Protein AF-A0A4Z1QWD9-F1 (afdb_monomer)

Structure (mmCIF, N/CA/C/O backbone):
data_AF-A0A4Z1QWD9-F1
#
_entry.id   AF-A0A4Z1QWD9-F1
#
loop_
_atom_site.group_PDB
_atom_site.id
_atom_site.type_symbol
_atom_site.label_atom_id
_atom_site.label_alt_id
_atom_site.label_comp_id
_atom_site.label_asym_id
_atom_site.label_entity_id
_atom_site.label_seq_id
_atom_site.pdbx_PDB_ins_code
_atom_site.Cartn_x
_atom_site.Cartn_y
_atom_site.Cartn_z
_atom_site.occupancy
_atom_site.B_iso_or_equiv
_atom_site.auth_seq_id
_atom_site.auth_comp_id
_atom_site.auth_asym_id
_atom_sit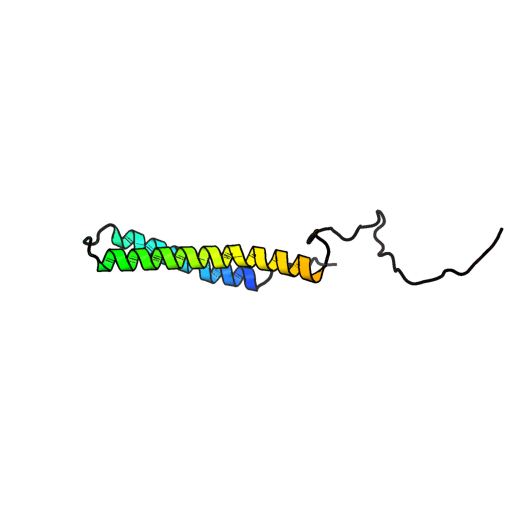e.auth_atom_id
_atom_site.pdbx_PDB_model_num
ATOM 1 N N . MET A 1 1 ? 14.649 -19.123 -33.078 1.00 36.03 1 MET A N 1
ATOM 2 C CA . MET A 1 1 ? 15.151 -18.594 -31.790 1.00 36.03 1 MET A CA 1
ATOM 3 C C . MET A 1 1 ? 14.000 -18.555 -30.800 1.00 36.03 1 MET A C 1
ATOM 5 O O . MET A 1 1 ? 12.972 -17.977 -31.114 1.00 36.03 1 MET A O 1
ATOM 9 N N . SER A 1 2 ? 14.147 -19.229 -29.658 1.00 38.94 2 SER A N 1
ATOM 10 C CA . SER A 1 2 ? 13.161 -19.240 -28.571 1.00 38.94 2 SER A CA 1
ATOM 11 C C . SER A 1 2 ? 12.953 -17.816 -28.049 1.00 38.94 2 SER A C 1
ATOM 13 O O . SER A 1 2 ? 13.919 -17.176 -27.626 1.00 38.94 2 SER A O 1
ATOM 15 N N . ALA A 1 3 ? 11.722 -17.306 -28.117 1.00 48.44 3 ALA A N 1
ATOM 16 C CA . ALA A 1 3 ? 11.357 -16.052 -27.476 1.00 48.44 3 ALA A CA 1
ATOM 17 C C . ALA A 1 3 ? 11.619 -16.206 -25.973 1.00 48.44 3 ALA A C 1
ATOM 19 O O . ALA A 1 3 ? 10.935 -16.972 -25.293 1.00 48.44 3 ALA A O 1
ATOM 20 N N . LYS A 1 4 ? 12.649 -15.525 -25.452 1.00 50.47 4 LYS A N 1
ATOM 21 C CA . LYS A 1 4 ? 12.849 -15.444 -24.004 1.00 50.47 4 LYS A CA 1
ATOM 22 C C . LYS A 1 4 ? 11.549 -14.883 -23.414 1.00 50.47 4 LYS A C 1
ATOM 24 O O . LYS A 1 4 ? 11.076 -13.866 -23.920 1.00 50.47 4 LYS A O 1
ATOM 29 N N . PRO A 1 5 ? 10.949 -15.514 -22.392 1.00 52.31 5 PRO A N 1
ATOM 30 C CA . PRO A 1 5 ? 9.796 -14.946 -21.718 1.00 52.31 5 PRO A CA 1
ATOM 31 C C . PRO A 1 5 ? 10.249 -13.676 -20.990 1.00 52.31 5 PRO A C 1
ATOM 33 O O . PRO A 1 5 ? 10.676 -13.715 -19.838 1.00 52.31 5 PRO A O 1
ATOM 36 N N . THR A 1 6 ? 10.189 -12.543 -21.686 1.00 58.47 6 THR A N 1
ATOM 37 C CA . THR A 1 6 ? 10.449 -11.195 -21.172 1.00 58.47 6 THR A CA 1
ATOM 38 C C . THR A 1 6 ? 9.248 -10.751 -20.334 1.00 58.47 6 THR A C 1
ATOM 40 O O . THR A 1 6 ? 8.502 -9.846 -20.683 1.00 58.47 6 THR A O 1
ATOM 43 N N . GLY A 1 7 ? 9.011 -11.480 -19.245 1.00 55.28 7 GLY A N 1
ATOM 44 C CA . GLY A 1 7 ? 7.990 -11.219 -18.236 1.00 55.28 7 GLY A CA 1
ATOM 45 C C . GLY A 1 7 ? 8.652 -11.314 -16.870 1.00 55.28 7 GLY A C 1
ATOM 46 O O . GLY A 1 7 ? 8.609 -12.354 -16.212 1.00 55.28 7 GLY A O 1
ATOM 47 N N . GLU A 1 8 ? 9.349 -10.239 -16.531 1.00 56.16 8 GLU A N 1
ATOM 48 C CA . GLU A 1 8 ? 10.394 -10.110 -15.520 1.00 56.16 8 GLU A CA 1
ATOM 49 C C . GLU A 1 8 ? 10.038 -10.735 -14.153 1.00 56.16 8 GLU A C 1
ATOM 51 O O . GLU A 1 8 ? 8.964 -10.460 -13.603 1.00 56.16 8 GLU A O 1
ATOM 56 N N . PRO A 1 9 ? 10.947 -11.525 -13.540 1.00 61.94 9 PRO A N 1
ATOM 57 C CA . PRO A 1 9 ? 10.742 -12.144 -12.227 1.00 61.94 9 PRO A CA 1
ATOM 58 C C . PRO A 1 9 ? 10.249 -11.158 -11.161 1.00 61.94 9 PRO A C 1
ATOM 60 O O . PRO A 1 9 ? 9.391 -11.501 -10.347 1.00 61.94 9 PRO A O 1
ATOM 63 N N . GLY A 1 10 ? 10.736 -9.912 -11.201 1.00 65.12 10 GLY A N 1
ATOM 64 C CA . GLY A 1 10 ? 10.369 -8.862 -10.252 1.00 65.12 10 GLY A CA 1
ATOM 65 C C . GLY A 1 10 ? 8.873 -8.539 -10.234 1.00 65.12 10 GLY A C 1
ATOM 66 O O . GLY A 1 10 ? 8.316 -8.287 -9.167 1.00 65.12 10 GLY A O 1
ATOM 67 N N . TRP A 1 11 ? 8.186 -8.612 -11.375 1.00 72.62 11 TRP A N 1
ATOM 68 C CA . TRP A 1 11 ? 6.758 -8.303 -11.445 1.00 72.62 11 TRP A CA 1
ATOM 69 C C . TRP A 1 11 ? 5.891 -9.398 -10.818 1.00 72.62 11 TRP A C 1
ATOM 71 O O . TRP A 1 11 ? 4.923 -9.108 -10.111 1.00 72.62 11 TRP A O 1
ATOM 81 N N . LYS A 1 12 ? 6.279 -10.667 -11.002 1.00 81.00 12 LYS A N 1
ATOM 82 C CA . LYS A 1 12 ? 5.623 -11.806 -10.341 1.00 81.00 12 LYS A CA 1
ATOM 83 C C . LYS A 1 12 ? 5.780 -11.729 -8.823 1.00 81.00 12 LYS A C 1
ATOM 85 O O . LYS A 1 12 ? 4.792 -11.892 -8.114 1.00 81.00 12 LYS A O 1
ATOM 90 N N . TRP A 1 13 ? 6.977 -11.404 -8.333 1.00 78.62 13 TRP A N 1
ATOM 91 C CA . TRP A 1 13 ? 7.232 -11.246 -6.896 1.00 78.62 13 TRP A CA 1
ATOM 92 C C . TRP A 1 13 ? 6.463 -10.077 -6.277 1.00 78.62 13 TRP A C 1
ATOM 94 O O . TRP A 1 13 ? 5.906 -10.219 -5.192 1.00 78.62 13 TRP A O 1
ATOM 104 N N . ARG A 1 14 ? 6.349 -8.944 -6.980 1.00 81.12 14 ARG A N 1
ATOM 105 C CA . ARG A 1 14 ? 5.531 -7.806 -6.526 1.00 81.12 14 ARG A CA 1
ATOM 106 C C . ARG A 1 14 ? 4.067 -8.187 -6.375 1.00 81.12 14 ARG A C 1
ATOM 108 O O . ARG A 1 14 ? 3.483 -7.932 -5.331 1.00 81.12 14 ARG A O 1
ATOM 115 N N . ARG A 1 15 ? 3.490 -8.847 -7.382 1.00 84.44 15 ARG A N 1
ATOM 116 C CA . ARG A 1 15 ? 2.110 -9.352 -7.318 1.00 84.44 15 ARG A CA 1
ATOM 117 C C . ARG A 1 15 ? 1.928 -10.343 -6.170 1.00 84.44 15 ARG A C 1
ATOM 119 O O . ARG A 1 15 ? 0.939 -10.252 -5.450 1.00 84.44 15 ARG A O 1
ATOM 126 N N . LEU A 1 16 ? 2.899 -11.237 -5.976 1.00 88.12 16 LEU A N 1
ATOM 127 C CA . LEU A 1 16 ? 2.881 -12.224 -4.899 1.00 88.12 16 LEU A CA 1
ATOM 128 C C . LEU A 1 16 ? 2.929 -11.586 -3.504 1.00 88.12 16 LEU A C 1
ATOM 130 O O . LEU A 1 16 ? 2.364 -12.151 -2.582 1.00 88.12 16 LEU A O 1
ATOM 134 N N . MET A 1 17 ? 3.556 -10.421 -3.336 1.00 86.88 17 MET A N 1
ATOM 135 C CA . MET A 1 17 ? 3.581 -9.713 -2.048 1.00 86.88 17 MET A CA 1
ATOM 136 C C . MET A 1 17 ? 2.364 -8.794 -1.864 1.00 86.88 17 MET A C 1
ATOM 138 O O . MET A 1 17 ? 1.767 -8.756 -0.791 1.00 86.88 17 MET A O 1
ATOM 142 N N . ILE A 1 18 ? 1.973 -8.064 -2.911 1.00 88.69 18 ILE A N 1
ATOM 143 C CA . ILE A 1 18 ? 0.943 -7.020 -2.839 1.00 88.69 18 ILE A CA 1
ATOM 144 C C . ILE A 1 18 ? -0.458 -7.625 -2.716 1.00 88.69 18 ILE A C 1
ATOM 146 O O . ILE A 1 18 ? -1.225 -7.197 -1.857 1.00 88.69 18 ILE A O 1
ATOM 150 N N . PHE A 1 19 ? -0.806 -8.630 -3.527 1.00 90.06 19 PHE A N 1
ATOM 151 C CA . PHE A 1 19 ? -2.172 -9.166 -3.521 1.00 90.06 19 PHE A CA 1
ATOM 152 C C . PHE A 1 19 ? -2.554 -9.864 -2.20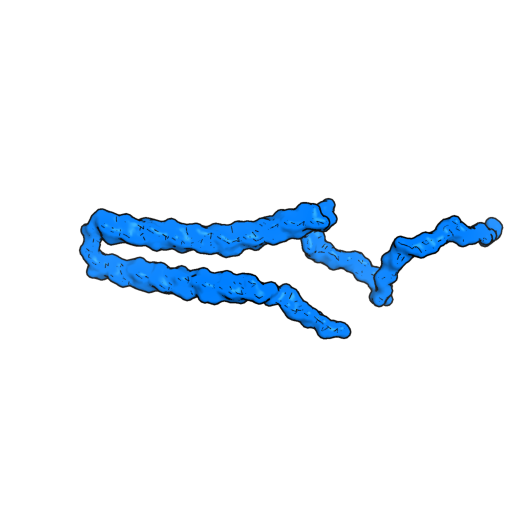9 1.00 90.06 19 PHE A C 1
ATOM 154 O O . PHE A 1 19 ? -3.638 -9.568 -1.705 1.00 90.06 19 PHE A O 1
ATOM 161 N N . PRO A 1 20 ? -1.709 -10.719 -1.598 1.00 93.62 20 PRO A N 1
ATOM 162 C CA . PRO A 1 20 ? -2.027 -11.295 -0.294 1.00 93.62 20 PRO A CA 1
ATOM 163 C C . PRO A 1 20 ? -2.131 -10.242 0.807 1.00 93.62 20 PRO A C 1
ATOM 165 O O . PRO A 1 20 ? -3.008 -10.345 1.659 1.00 93.62 20 PRO A O 1
ATOM 168 N N . LEU A 1 21 ? -1.286 -9.206 0.774 1.00 92.44 21 LEU A N 1
ATOM 169 C CA . LEU A 1 21 ? -1.338 -8.127 1.757 1.00 92.44 21 LEU A CA 1
ATOM 170 C C . LEU A 1 21 ? -2.625 -7.299 1.632 1.00 92.44 21 LEU A C 1
ATOM 172 O O . LEU A 1 21 ? -3.246 -6.989 2.646 1.00 92.44 21 LEU A O 1
ATOM 176 N N . ILE A 1 22 ? -3.068 -6.999 0.407 1.00 92.38 22 ILE A N 1
ATOM 177 C CA . ILE A 1 22 ? -4.364 -6.347 0.161 1.00 92.38 22 ILE A CA 1
ATOM 178 C C . ILE A 1 22 ? -5.514 -7.249 0.622 1.00 92.38 22 ILE A C 1
ATOM 180 O O . ILE A 1 22 ? -6.413 -6.779 1.311 1.00 92.38 22 ILE A O 1
ATOM 184 N N . ALA A 1 23 ? -5.481 -8.545 0.298 1.00 94.00 23 ALA A N 1
ATOM 185 C CA . ALA A 1 23 ? -6.508 -9.488 0.738 1.00 94.00 23 ALA A CA 1
ATOM 186 C C . ALA A 1 23 ? -6.594 -9.560 2.273 1.00 9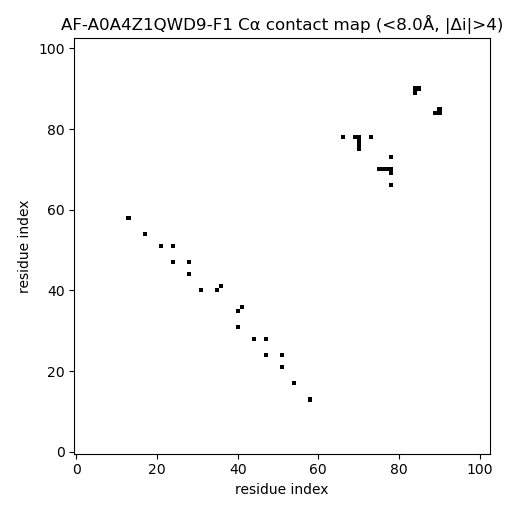4.00 23 ALA A C 1
ATOM 188 O O . ALA A 1 23 ? -7.689 -9.537 2.833 1.00 94.00 23 ALA A O 1
ATOM 189 N N . PHE A 1 24 ? -5.447 -9.574 2.957 1.00 93.75 24 PHE A N 1
ATOM 190 C CA . PHE A 1 24 ? -5.376 -9.530 4.415 1.00 93.75 24 PHE A CA 1
ATOM 191 C C . PHE A 1 24 ? -5.924 -8.218 4.991 1.00 93.75 24 PHE A C 1
ATOM 193 O O . PHE A 1 24 ? -6.668 -8.245 5.971 1.00 93.75 24 PHE A O 1
ATOM 200 N N . ALA A 1 25 ? -5.608 -7.080 4.368 1.00 92.44 25 ALA A N 1
ATOM 201 C CA . ALA A 1 25 ? -6.138 -5.776 4.760 1.00 92.44 25 ALA A CA 1
ATOM 202 C C . ALA A 1 25 ? -7.670 -5.728 4.645 1.00 92.44 25 ALA A C 1
ATOM 204 O O . ALA A 1 25 ? -8.348 -5.339 5.595 1.00 92.44 25 ALA A O 1
ATOM 205 N N . CYS A 1 26 ? -8.223 -6.197 3.523 1.00 93.38 26 CYS A N 1
ATOM 206 C CA . CYS A 1 26 ? -9.669 -6.290 3.321 1.00 93.38 26 CYS A CA 1
ATOM 207 C C . CYS A 1 26 ? -10.326 -7.226 4.341 1.00 93.38 26 CYS A C 1
ATOM 209 O O . CYS A 1 26 ? -11.366 -6.887 4.896 1.00 93.38 26 CYS A O 1
ATOM 211 N N . TRP A 1 27 ? -9.706 -8.373 4.638 1.00 94.12 27 TRP A N 1
ATOM 212 C CA . TRP A 1 27 ? -10.201 -9.286 5.669 1.00 94.12 27 TRP A CA 1
ATOM 213 C C . TRP A 1 27 ? -10.207 -8.640 7.062 1.00 94.12 27 TRP A C 1
ATOM 215 O O . TRP A 1 27 ? -11.173 -8.799 7.809 1.00 94.12 27 TRP A O 1
ATOM 225 N N . ARG A 1 28 ? -9.172 -7.861 7.413 1.00 92.19 28 ARG A N 1
ATOM 226 C CA . ARG A 1 28 ? -9.141 -7.119 8.682 1.00 92.19 28 ARG A CA 1
ATOM 227 C C . ARG A 1 28 ? -10.223 -6.053 8.756 1.00 92.19 28 ARG A C 1
ATOM 229 O O . ARG A 1 28 ? -10.857 -5.966 9.801 1.00 92.19 28 ARG A O 1
ATOM 236 N N . LEU A 1 29 ? -10.439 -5.296 7.682 1.00 91.00 29 LEU A N 1
ATOM 237 C CA . LEU A 1 29 ? -11.500 -4.288 7.603 1.00 91.00 29 LEU A CA 1
ATOM 238 C C . LEU A 1 29 ? -12.890 -4.922 7.716 1.00 91.00 29 LEU A C 1
ATOM 240 O O . LEU A 1 29 ? -13.714 -4.432 8.478 1.00 91.00 29 LEU A O 1
ATOM 244 N N . TRP A 1 30 ? -13.119 -6.053 7.047 1.00 92.06 30 TRP A N 1
ATOM 245 C CA . TRP A 1 30 ? -14.379 -6.7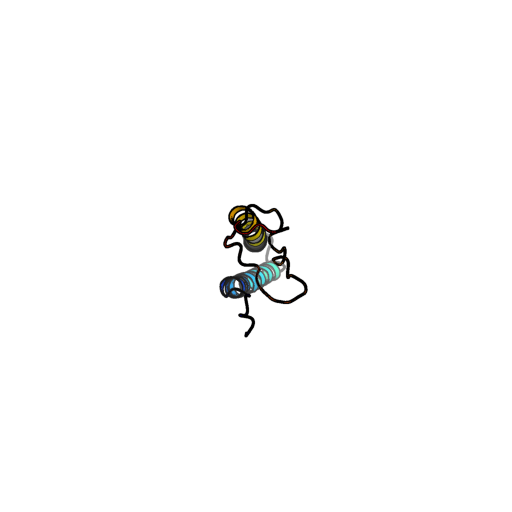90 7.156 1.00 92.06 30 TRP A CA 1
ATOM 246 C C . TRP A 1 30 ? -14.658 -7.243 8.596 1.00 92.06 30 TRP A C 1
ATOM 248 O O . TRP A 1 30 ? -15.761 -7.079 9.108 1.00 92.06 30 TRP A O 1
ATOM 258 N N . GLY A 1 31 ? -13.633 -7.721 9.309 1.00 88.69 31 GLY A N 1
ATOM 259 C CA . GLY A 1 31 ? -13.753 -8.079 10.725 1.00 88.69 31 GLY A CA 1
ATOM 260 C C . GLY A 1 31 ? -14.073 -6.905 11.663 1.00 88.69 31 GLY A C 1
ATOM 261 O O . GLY A 1 31 ? -14.425 -7.141 12.818 1.00 88.69 31 GLY A O 1
ATOM 262 N N . MET A 1 32 ? -13.954 -5.656 11.202 1.00 87.31 32 MET A N 1
ATOM 263 C CA . MET A 1 32 ? -14.283 -4.462 11.989 1.00 87.31 32 MET A CA 1
ATOM 264 C C . MET A 1 32 ? -15.758 -4.062 11.875 1.00 87.31 32 MET A C 1
ATOM 266 O O . MET A 1 32 ? -16.215 -3.307 12.724 1.00 87.31 32 MET A O 1
ATOM 270 N N . GLU A 1 33 ? -16.524 -4.614 10.925 1.00 83.75 33 GLU A N 1
ATOM 271 C CA . GLU A 1 33 ? -17.965 -4.328 10.775 1.00 83.75 33 GLU A CA 1
ATOM 272 C C . GLU A 1 33 ? -18.794 -4.731 12.005 1.00 83.75 33 GLU A C 1
ATOM 274 O O . GLU A 1 33 ? -19.823 -4.127 12.286 1.00 83.75 33 GLU A O 1
ATOM 279 N N . GLY A 1 34 ? -18.350 -5.749 12.749 1.00 83.44 34 GLY A N 1
ATOM 280 C CA . GLY A 1 34 ? -19.007 -6.208 13.979 1.00 83.44 34 GLY A CA 1
ATOM 281 C C . GLY A 1 34 ? -18.383 -5.677 15.273 1.00 83.44 34 GLY A C 1
ATOM 282 O O . GLY A 1 34 ? -18.778 -6.109 16.355 1.00 83.44 34 GLY A O 1
ATOM 283 N N . ALA A 1 35 ? -17.367 -4.814 15.188 1.00 83.44 35 ALA A N 1
ATOM 284 C CA . ALA A 1 35 ? -16.662 -4.288 16.352 1.00 83.44 35 ALA A CA 1
ATOM 285 C C . ALA A 1 35 ? -17.309 -2.987 16.855 1.00 83.44 35 ALA A C 1
ATOM 287 O O . ALA A 1 35 ? -17.961 -2.275 16.101 1.00 83.44 35 ALA A O 1
ATOM 288 N N . ASN A 1 36 ? -17.101 -2.646 18.132 1.00 85.75 36 ASN A N 1
ATOM 289 C CA . ASN A 1 36 ? -17.558 -1.357 18.659 1.00 85.75 36 ASN A CA 1
ATOM 290 C C . ASN A 1 36 ? -16.886 -0.193 17.918 1.00 85.75 36 ASN A C 1
ATOM 292 O O . ASN A 1 36 ? -15.656 -0.168 17.781 1.00 85.75 36 ASN A O 1
ATOM 296 N N . ASP A 1 37 ? -17.683 0.801 17.530 1.00 83.94 37 ASP A N 1
ATOM 297 C CA . ASP A 1 37 ? -17.185 2.057 16.979 1.00 83.94 37 ASP A CA 1
ATOM 298 C C . ASP A 1 37 ? -16.427 2.828 18.060 1.00 83.94 37 ASP A C 1
ATOM 300 O O . ASP A 1 37 ? -16.990 3.387 19.001 1.00 83.94 37 ASP A O 1
ATOM 304 N N . THR A 1 38 ? -15.104 2.804 17.943 1.00 92.81 38 THR A N 1
ATOM 305 C CA . THR A 1 38 ? -14.177 3.515 18.821 1.00 92.81 38 THR A CA 1
ATOM 306 C C . THR A 1 38 ? -13.189 4.291 17.964 1.00 92.81 38 THR A C 1
ATOM 308 O O . THR A 1 38 ? -12.819 3.841 16.880 1.00 92.81 38 THR A O 1
ATOM 311 N N . GLU A 1 39 ? -12.693 5.416 18.479 1.00 87.81 39 GLU A N 1
ATOM 312 C CA . GLU A 1 39 ? -11.636 6.222 17.841 1.00 87.81 39 GLU A CA 1
ATOM 313 C C . GLU A 1 39 ? -10.402 5.376 17.467 1.00 87.81 39 GLU A C 1
ATOM 315 O O . GLU A 1 39 ? -9.765 5.575 16.430 1.00 87.81 39 GLU A O 1
ATOM 320 N N . VAL A 1 40 ? -10.087 4.361 18.283 1.00 90.12 40 VAL A N 1
ATOM 321 C CA . VAL A 1 40 ? -8.999 3.410 18.016 1.00 90.12 40 VAL A CA 1
ATOM 322 C C . VAL A 1 40 ? -9.305 2.557 16.784 1.00 90.12 40 VAL A C 1
ATOM 324 O O . VAL A 1 40 ? -8.451 2.427 15.907 1.00 90.12 40 VAL A O 1
ATOM 327 N N . ASN A 1 41 ? -10.518 2.009 16.674 1.00 89.81 41 ASN A N 1
ATOM 328 C CA . ASN A 1 41 ? -10.926 1.250 15.492 1.00 89.81 41 ASN A CA 1
ATOM 329 C C . ASN A 1 41 ? -10.963 2.134 14.242 1.00 89.81 41 ASN A C 1
ATOM 331 O O . ASN A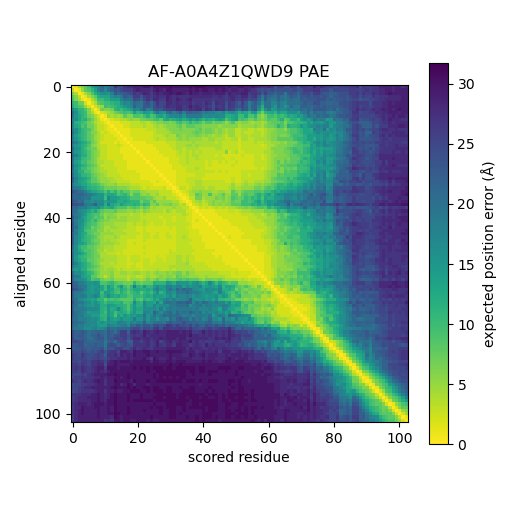 1 41 ? -10.456 1.726 13.200 1.00 89.81 41 ASN A O 1
ATOM 335 N N . GLN A 1 42 ? -11.458 3.366 14.340 1.00 90.06 42 GLN A N 1
ATOM 336 C CA . GLN A 1 42 ? -11.427 4.305 13.220 1.00 90.06 42 GLN A CA 1
ATOM 337 C C . GLN A 1 42 ? -9.992 4.590 12.754 1.00 90.06 42 GLN A C 1
ATOM 339 O O . GLN A 1 42 ? -9.704 4.546 11.557 1.00 90.06 42 GLN A O 1
ATOM 344 N N . THR A 1 43 ? -9.068 4.806 13.693 1.00 94.31 43 THR A N 1
ATOM 345 C CA . THR A 1 43 ? -7.646 5.036 13.394 1.00 94.31 43 THR A CA 1
ATOM 346 C C . THR A 1 43 ? -7.002 3.817 12.728 1.00 94.31 43 THR A C 1
ATOM 348 O O . THR A 1 43 ? -6.265 3.956 11.751 1.00 94.31 43 THR A O 1
ATOM 351 N N . ILE A 1 44 ? -7.303 2.607 13.209 1.00 91.88 44 ILE A N 1
ATOM 352 C CA . ILE A 1 44 ? -6.811 1.356 12.612 1.00 91.88 44 ILE A CA 1
ATOM 353 C C . ILE A 1 44 ? -7.360 1.185 11.191 1.00 91.88 44 ILE A C 1
ATOM 355 O O . ILE A 1 44 ? -6.598 0.848 10.283 1.00 91.88 44 ILE A O 1
ATOM 359 N N . ALA A 1 45 ? -8.653 1.440 10.977 1.00 92.94 45 ALA A N 1
ATOM 360 C CA . ALA A 1 45 ? -9.272 1.365 9.658 1.00 92.94 45 ALA A CA 1
ATOM 361 C C . ALA A 1 45 ? -8.633 2.367 8.686 1.00 92.94 45 ALA A C 1
ATOM 363 O O . ALA A 1 45 ? -8.272 2.000 7.567 1.00 92.94 45 ALA A O 1
ATOM 364 N N . TRP A 1 46 ? -8.403 3.607 9.131 1.00 93.88 46 TRP A N 1
ATOM 365 C CA . TRP A 1 46 ? -7.688 4.614 8.348 1.00 93.88 46 TRP A CA 1
ATOM 366 C C . TRP A 1 46 ? -6.274 4.153 7.975 1.00 93.88 46 TRP A C 1
ATOM 368 O O . TRP A 1 46 ? -5.879 4.260 6.814 1.00 93.88 46 TRP A O 1
ATOM 378 N N . GLY A 1 47 ? -5.539 3.556 8.919 1.00 93.38 47 GLY A N 1
ATOM 379 C CA . GLY A 1 47 ? -4.216 2.983 8.663 1.00 93.38 47 GLY A CA 1
ATOM 380 C C . GLY A 1 47 ? -4.229 1.911 7.567 1.00 93.38 47 GLY A C 1
ATOM 381 O O . GLY A 1 47 ? -3.363 1.916 6.690 1.00 93.38 47 GLY A O 1
ATOM 382 N N . TRP A 1 48 ? -5.241 1.039 7.553 1.00 94.62 48 TRP A N 1
ATOM 383 C CA . TRP A 1 48 ? -5.422 0.052 6.485 1.00 94.62 48 TRP A CA 1
ATOM 384 C C . TRP A 1 48 ? -5.734 0.695 5.132 1.00 94.62 48 TRP A C 1
ATOM 386 O O . TRP A 1 48 ? -5.144 0.290 4.130 1.00 94.62 48 TRP A O 1
ATOM 396 N N . PHE A 1 49 ? -6.593 1.717 5.081 1.00 92.88 49 PHE A N 1
ATOM 397 C CA . PHE A 1 49 ? -6.866 2.446 3.837 1.00 92.88 49 PHE A CA 1
ATOM 398 C C . PHE A 1 49 ? -5.613 3.121 3.276 1.00 92.88 49 PHE A C 1
ATOM 400 O O . PHE A 1 49 ? -5.335 2.993 2.082 1.00 92.88 49 PHE A O 1
ATOM 407 N N . VAL A 1 50 ? -4.824 3.786 4.122 1.00 95.38 50 VAL A N 1
ATOM 408 C CA . VAL A 1 50 ? -3.557 4.411 3.713 1.00 95.38 50 VAL A CA 1
ATOM 409 C C . VAL A 1 50 ? -2.583 3.364 3.183 1.00 95.38 50 VAL A C 1
ATOM 411 O O . VAL A 1 50 ? -2.015 3.556 2.110 1.00 95.38 50 VAL A O 1
ATOM 414 N N . LEU A 1 51 ? -2.436 2.227 3.872 1.00 92.56 51 LEU A N 1
ATOM 415 C CA . LEU A 1 51 ? -1.585 1.128 3.415 1.00 92.56 51 LEU A CA 1
ATOM 416 C C . LEU A 1 51 ? -2.012 0.625 2.027 1.00 92.56 51 LEU A C 1
ATOM 418 O O . LEU A 1 51 ? -1.168 0.481 1.142 1.00 92.56 51 LEU A O 1
ATOM 422 N N . ILE A 1 52 ? -3.312 0.392 1.816 1.00 92.50 52 ILE A N 1
ATOM 423 C CA . ILE A 1 52 ? -3.858 -0.052 0.524 1.00 92.50 52 ILE A CA 1
ATOM 424 C C . ILE A 1 52 ? -3.566 0.985 -0.567 1.00 92.50 52 ILE A C 1
ATOM 426 O O . ILE A 1 52 ? -3.101 0.614 -1.645 1.00 92.50 52 ILE A O 1
ATOM 430 N N . 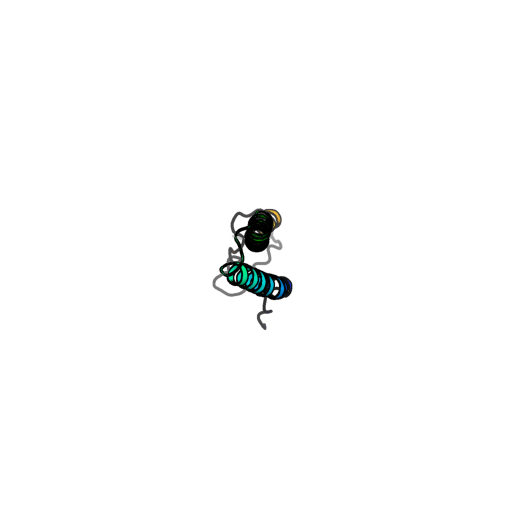MET A 1 53 ? -3.781 2.276 -0.296 1.00 91.44 53 MET A N 1
ATOM 431 C CA . MET A 1 53 ? -3.487 3.352 -1.249 1.00 91.44 53 MET A CA 1
ATOM 432 C C . MET A 1 53 ? -1.997 3.418 -1.594 1.00 91.44 53 MET A C 1
ATOM 434 O O . MET A 1 53 ? -1.647 3.495 -2.770 1.00 91.44 53 MET A O 1
ATOM 438 N N . CYS A 1 54 ? -1.107 3.321 -0.604 1.00 91.19 54 CYS A N 1
ATOM 439 C CA . CYS A 1 54 ? 0.335 3.282 -0.836 1.00 91.19 54 CYS A CA 1
ATOM 440 C C . CYS A 1 54 ? 0.738 2.085 -1.703 1.00 91.19 54 CYS A C 1
ATOM 442 O O . CYS A 1 54 ? 1.509 2.255 -2.642 1.00 91.19 54 CYS A O 1
ATOM 444 N N . LEU A 1 55 ? 0.204 0.891 -1.435 1.00 89.06 55 LEU A N 1
ATOM 445 C CA . LEU A 1 55 ? 0.483 -0.309 -2.231 1.00 89.06 55 LEU A CA 1
ATOM 446 C C . LEU A 1 55 ? -0.030 -0.176 -3.666 1.00 89.06 55 LEU A C 1
ATOM 448 O O . LEU A 1 55 ? 0.675 -0.555 -4.602 1.00 89.06 55 LEU A O 1
ATOM 452 N N . ALA A 1 56 ? -1.227 0.384 -3.846 1.00 86.75 56 ALA A N 1
ATOM 453 C CA . ALA A 1 56 ? -1.799 0.639 -5.161 1.00 86.75 56 ALA A CA 1
ATOM 454 C C . ALA A 1 56 ? -0.929 1.618 -5.957 1.00 86.75 56 ALA A C 1
ATOM 456 O O . ALA A 1 56 ? -0.546 1.304 -7.081 1.00 86.75 56 ALA A O 1
ATOM 457 N N . LEU A 1 57 ? -0.546 2.749 -5.356 1.00 85.06 57 LEU A N 1
ATOM 458 C CA . LEU A 1 57 ? 0.340 3.741 -5.970 1.00 85.06 57 LEU A CA 1
ATOM 459 C C . LEU A 1 57 ? 1.735 3.183 -6.249 1.00 85.06 57 LEU A C 1
ATOM 461 O O . LEU A 1 57 ? 2.324 3.493 -7.277 1.00 85.06 57 LEU A O 1
ATOM 465 N N . PHE A 1 58 ? 2.272 2.340 -5.370 1.00 81.50 58 PHE A N 1
ATOM 466 C CA . PHE A 1 58 ? 3.568 1.709 -5.596 1.00 81.50 58 PHE A CA 1
ATOM 467 C C . PHE A 1 58 ? 3.506 0.710 -6.753 1.00 81.50 58 PHE A C 1
ATOM 469 O O . PHE A 1 58 ? 4.447 0.601 -7.531 1.00 81.50 58 PHE A O 1
ATOM 476 N N . TYR A 1 59 ? 2.393 -0.009 -6.899 1.00 80.44 59 TYR A N 1
ATOM 477 C CA . TYR A 1 59 ? 2.184 -0.931 -8.009 1.00 80.44 59 TYR A CA 1
ATOM 478 C C . TYR A 1 59 ? 1.987 -0.199 -9.343 1.00 80.44 59 TYR A C 1
ATOM 480 O O . TYR A 1 59 ? 2.610 -0.571 -10.337 1.00 80.44 59 TYR A O 1
ATOM 488 N N . THR A 1 60 ? 1.154 0.846 -9.374 1.00 77.56 60 THR A N 1
ATOM 489 C CA . THR A 1 60 ? 0.834 1.600 -10.598 1.00 77.56 60 THR A CA 1
ATOM 490 C C . THR A 1 60 ? 1.928 2.596 -10.977 1.00 77.56 60 THR A C 1
ATOM 492 O O . THR A 1 60 ? 2.329 2.649 -12.136 1.00 77.56 60 THR A O 1
ATOM 495 N N . GLY A 1 61 ? 2.481 3.334 -10.016 1.00 69.25 61 GLY A N 1
ATOM 496 C CA . GLY A 1 61 ? 3.517 4.344 -10.241 1.00 69.25 61 GLY A CA 1
ATOM 497 C C . GLY A 1 61 ? 4.849 3.761 -10.715 1.00 69.25 61 GLY A C 1
ATOM 498 O O . GLY A 1 61 ? 5.580 4.415 -11.454 1.00 69.25 61 GLY A O 1
ATOM 499 N N . PHE A 1 62 ? 5.158 2.506 -10.372 1.00 63.56 62 PHE A N 1
ATOM 500 C CA . PHE A 1 62 ? 6.354 1.848 -10.902 1.00 63.56 62 PHE A CA 1
ATOM 501 C C . PHE A 1 62 ? 6.221 1.472 -12.382 1.00 63.56 62 PHE A C 1
ATOM 503 O O . PHE A 1 62 ? 7.236 1.445 -13.072 1.00 63.56 62 PHE A O 1
ATOM 510 N N . ALA A 1 63 ? 5.003 1.212 -12.876 1.00 63.91 63 ALA A N 1
ATOM 511 C CA . ALA A 1 63 ? 4.775 1.021 -14.309 1.00 63.91 63 ALA A CA 1
ATOM 512 C C . ALA A 1 63 ? 5.098 2.319 -15.067 1.00 63.91 63 ALA A C 1
ATOM 514 O O . ALA A 1 63 ? 5.877 2.308 -16.013 1.00 63.91 63 ALA A O 1
ATOM 515 N N . SER A 1 64 ? 4.638 3.461 -14.547 1.00 65.69 64 SER A N 1
ATOM 516 C CA . SER A 1 64 ? 4.969 4.779 -15.102 1.00 65.69 64 SER A CA 1
ATOM 517 C C . SER A 1 64 ? 6.468 5.095 -15.037 1.00 65.69 64 SER A C 1
ATOM 519 O O . SER A 1 64 ? 7.010 5.704 -15.954 1.00 65.69 64 SER A O 1
ATOM 521 N N . ALA A 1 65 ? 7.169 4.667 -13.983 1.00 66.19 65 ALA A N 1
ATOM 522 C CA . ALA A 1 65 ? 8.618 4.845 -13.884 1.00 66.19 65 ALA A CA 1
ATOM 523 C C . ALA A 1 65 ? 9.391 4.006 -14.916 1.00 66.19 65 ALA A C 1
ATOM 525 O O . ALA A 1 65 ? 10.406 4.471 -15.428 1.00 66.19 65 ALA A O 1
ATOM 526 N N . GLN A 1 66 ? 8.919 2.798 -15.241 1.00 64.88 66 GLN A N 1
ATOM 527 C CA . GLN A 1 66 ? 9.494 1.976 -16.310 1.00 64.88 66 GLN A CA 1
ATOM 528 C C . GLN A 1 66 ? 9.268 2.613 -17.684 1.00 64.88 66 GLN A C 1
ATOM 530 O O . GLN A 1 66 ? 10.209 2.676 -18.471 1.00 64.88 66 GLN A O 1
ATOM 535 N N . ASP A 1 67 ? 8.079 3.166 -17.930 1.00 60.56 67 ASP A N 1
ATOM 536 C CA . ASP A 1 67 ? 7.781 3.905 -19.161 1.00 60.56 67 ASP A CA 1
ATOM 537 C C . 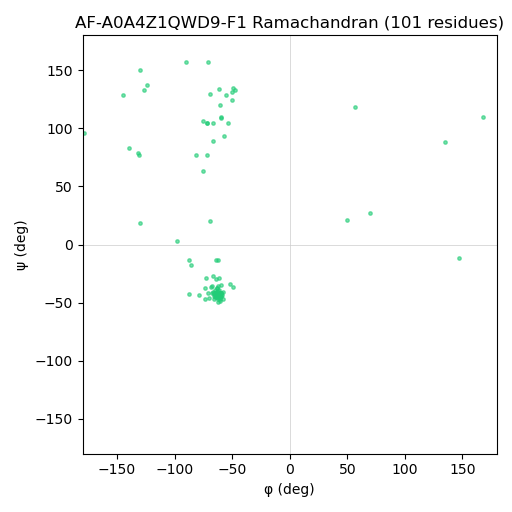ASP A 1 67 ? 8.677 5.146 -19.303 1.00 60.56 67 ASP A C 1
ATOM 539 O O . ASP A 1 67 ? 9.274 5.372 -20.355 1.00 60.56 67 ASP A O 1
ATOM 543 N N . ILE A 1 68 ? 8.857 5.922 -18.227 1.00 63.22 68 ILE A N 1
ATOM 544 C CA . ILE A 1 68 ? 9.754 7.089 -18.213 1.00 63.22 68 ILE A CA 1
ATOM 545 C C . ILE A 1 68 ? 11.214 6.665 -18.407 1.00 63.22 68 ILE A C 1
ATOM 547 O O . ILE A 1 68 ? 11.927 7.273 -19.203 1.00 63.22 68 ILE A O 1
ATOM 551 N N . ALA A 1 69 ? 11.675 5.624 -17.710 1.00 65.56 69 ALA A N 1
ATOM 552 C CA . ALA A 1 69 ? 13.037 5.119 -17.855 1.00 65.56 69 ALA A CA 1
ATOM 553 C C . ALA A 1 69 ? 13.306 4.618 -19.281 1.00 65.56 69 ALA A C 1
ATOM 555 O O . ALA A 1 69 ? 14.378 4.887 -19.819 1.00 65.56 69 ALA A O 1
ATOM 556 N N . ALA A 1 70 ? 12.331 3.957 -19.913 1.00 62.31 70 ALA A N 1
ATOM 557 C CA . ALA A 1 70 ? 12.417 3.539 -21.306 1.00 62.31 70 ALA A CA 1
ATOM 558 C C . ALA A 1 70 ? 12.538 4.748 -22.243 1.00 62.31 70 ALA A C 1
ATOM 560 O O . ALA A 1 70 ? 13.455 4.777 -23.054 1.00 62.31 70 ALA A O 1
ATOM 561 N N . ILE A 1 71 ? 11.705 5.782 -22.073 1.00 63.88 71 ILE A N 1
ATOM 562 C CA . ILE A 1 71 ? 11.778 7.021 -22.870 1.00 63.88 71 ILE A CA 1
ATOM 563 C C . ILE A 1 71 ? 13.130 7.730 -22.687 1.00 63.88 71 ILE A C 1
ATOM 565 O O . ILE A 1 71 ? 13.716 8.210 -23.657 1.00 63.88 71 ILE A O 1
ATOM 569 N N . ILE A 1 72 ? 13.652 7.792 -21.459 1.00 66.12 72 ILE A N 1
ATOM 570 C CA . ILE A 1 72 ? 14.960 8.403 -21.173 1.00 66.12 72 ILE A CA 1
ATOM 571 C C . ILE A 1 72 ? 16.093 7.593 -21.818 1.00 66.12 72 ILE A C 1
ATOM 573 O O . ILE A 1 72 ? 17.019 8.181 -22.380 1.00 66.12 72 ILE A O 1
ATOM 577 N N . ALA A 1 73 ? 16.023 6.262 -21.753 1.00 65.81 73 ALA A N 1
ATOM 578 C CA . ALA A 1 73 ? 17.035 5.370 -22.307 1.00 65.81 73 ALA A CA 1
ATOM 579 C C . ALA A 1 73 ? 17.035 5.359 -23.843 1.00 65.81 73 ALA A C 1
ATOM 581 O O . ALA A 1 73 ? 18.105 5.385 -24.448 1.00 65.81 73 ALA A O 1
ATOM 582 N N . THR A 1 74 ? 15.863 5.350 -24.483 1.00 66.00 74 THR A N 1
ATOM 583 C CA . THR A 1 74 ? 15.751 5.315 -25.949 1.00 66.00 74 THR A CA 1
ATOM 584 C C . THR A 1 74 ? 15.814 6.700 -26.584 1.00 66.00 74 THR A C 1
ATOM 586 O O . THR A 1 74 ? 16.053 6.794 -27.785 1.00 66.00 74 THR A O 1
ATOM 589 N N . LYS A 1 75 ? 15.606 7.779 -25.809 1.00 61.19 75 LYS A N 1
ATOM 590 C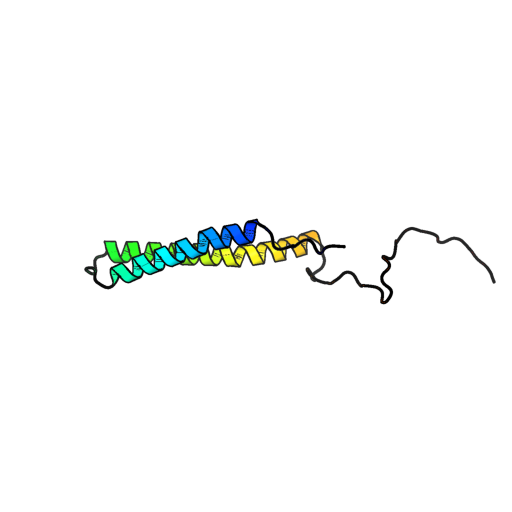 CA . LYS A 1 75 ? 15.468 9.172 -26.287 1.00 61.19 75 LYS A CA 1
ATOM 591 C C . LYS A 1 75 ? 14.454 9.330 -27.430 1.00 61.19 75 LYS A C 1
ATOM 593 O O . LYS A 1 75 ? 14.483 10.314 -28.166 1.00 61.19 75 LYS A O 1
ATOM 598 N N . THR A 1 76 ? 13.542 8.374 -27.573 1.00 53.66 76 THR A N 1
ATOM 599 C CA . THR A 1 76 ? 12.477 8.352 -28.571 1.00 53.66 76 THR A CA 1
ATOM 600 C C . THR A 1 76 ? 11.160 8.145 -27.833 1.00 53.66 76 THR A C 1
ATOM 602 O O . THR A 1 76 ? 11.048 7.278 -26.970 1.00 53.66 76 THR A O 1
ATOM 605 N N . GLY A 1 77 ? 10.138 8.942 -28.154 1.00 51.19 77 GLY A N 1
ATOM 606 C CA . GLY A 1 77 ? 8.813 8.880 -27.511 1.00 51.19 77 GLY A CA 1
ATOM 607 C C . GLY A 1 77 ? 7.991 7.624 -27.843 1.00 51.19 77 GLY A C 1
ATOM 608 O O . GLY A 1 77 ? 6.771 7.648 -27.720 1.00 51.19 77 GLY A O 1
ATOM 609 N N . LEU A 1 78 ? 8.633 6.549 -28.308 1.00 53.12 78 LEU A N 1
ATOM 610 C CA . LEU A 1 78 ? 8.012 5.311 -28.773 1.00 53.12 78 LEU A CA 1
ATOM 611 C C . LEU A 1 78 ? 8.698 4.105 -28.104 1.00 53.12 78 LEU A C 1
ATOM 613 O O . LEU A 1 78 ? 9.489 3.416 -28.749 1.00 53.12 78 LEU A O 1
ATOM 617 N N . PRO A 1 79 ? 8.398 3.820 -26.823 1.00 50.88 79 PRO A N 1
ATOM 618 C CA . PRO A 1 79 ? 9.045 2.747 -26.057 1.00 50.88 79 PRO A CA 1
ATOM 619 C C . PRO A 1 79 ? 8.827 1.332 -26.631 1.00 50.88 79 PRO A C 1
ATOM 621 O O . PRO A 1 79 ? 9.545 0.408 -26.260 1.00 50.88 79 PRO A O 1
ATOM 624 N N . TYR A 1 80 ? 7.883 1.164 -27.567 1.00 53.03 80 TYR A N 1
ATOM 625 C CA . TYR A 1 80 ? 7.571 -0.110 -28.228 1.00 53.03 80 TYR A CA 1
ATOM 626 C C . TYR A 1 80 ? 7.520 -0.027 -29.755 1.00 53.03 80 TYR A C 1
ATOM 628 O O . TYR A 1 80 ? 6.928 -0.908 -30.385 1.00 53.03 80 TYR A O 1
ATOM 636 N N . ALA A 1 81 ? 8.102 1.004 -30.380 1.00 50.84 81 ALA A N 1
ATOM 637 C CA . ALA A 1 81 ? 8.289 0.931 -31.825 1.00 50.84 81 ALA A CA 1
ATOM 638 C C . ALA A 1 81 ? 9.166 -0.291 -32.104 1.00 50.84 81 ALA A C 1
ATOM 640 O O . ALA A 1 81 ? 10.342 -0.323 -31.741 1.00 50.84 81 ALA A O 1
ATOM 641 N N . SER A 1 82 ? 8.560 -1.325 -32.696 1.00 51.88 82 SER A N 1
ATOM 642 C CA . SER A 1 82 ? 9.319 -2.435 -33.256 1.00 51.88 82 SER A CA 1
ATOM 643 C C . SER A 1 82 ? 10.386 -1.806 -34.150 1.00 51.88 82 SER A C 1
ATOM 645 O O . SER A 1 82 ? 10.024 -0.906 -34.921 1.00 51.88 82 SER A O 1
ATOM 647 N N . PRO A 1 83 ? 11.674 -2.193 -34.036 1.00 54.38 83 PRO A N 1
ATOM 648 C CA . PRO A 1 83 ? 12.663 -1.728 -35.000 1.00 54.38 83 PRO A CA 1
ATOM 649 C C . PRO A 1 83 ? 12.066 -1.990 -36.383 1.00 54.38 83 PRO A C 1
ATOM 651 O O . PRO A 1 83 ? 11.436 -3.043 -36.536 1.00 54.38 83 PRO A O 1
ATOM 654 N N . PRO A 1 84 ? 12.130 -1.038 -37.330 1.00 48.28 84 PRO A N 1
ATOM 655 C CA . PRO A 1 84 ? 11.499 -1.211 -38.627 1.00 48.28 84 PRO A CA 1
ATOM 656 C C . PRO A 1 84 ? 12.006 -2.525 -39.215 1.00 48.28 84 PRO A C 1
ATOM 658 O O . PRO A 1 84 ? 13.159 -2.645 -39.615 1.00 48.28 84 PRO A O 1
ATOM 661 N N . VAL A 1 85 ? 11.152 -3.548 -39.177 1.00 50.84 85 VAL A N 1
ATOM 662 C CA . VAL A 1 85 ? 11.436 -4.828 -39.801 1.00 50.84 85 VAL A CA 1
ATOM 663 C C . VAL A 1 85 ? 11.318 -4.524 -41.277 1.00 50.84 85 VAL A C 1
ATOM 665 O O . VAL A 1 85 ? 10.212 -4.319 -41.783 1.00 50.84 85 VAL A O 1
ATOM 668 N N . ALA A 1 86 ? 12.460 -4.432 -41.956 1.00 44.03 86 ALA A N 1
ATOM 669 C CA . ALA A 1 86 ? 12.475 -4.495 -43.402 1.00 44.03 86 ALA A CA 1
ATOM 670 C C . ALA A 1 86 ? 11.664 -5.735 -43.795 1.00 44.03 86 ALA A C 1
ATOM 672 O O . ALA A 1 86 ? 11.909 -6.835 -43.285 1.00 44.03 86 ALA A O 1
ATOM 673 N N . VAL A 1 87 ? 10.648 -5.539 -44.637 1.00 44.62 87 VAL A N 1
ATOM 674 C CA . VAL A 1 87 ? 9.901 -6.626 -45.273 1.00 44.62 87 VAL A CA 1
ATOM 675 C C . VAL A 1 87 ? 10.937 -7.465 -46.026 1.00 44.62 87 VAL A C 1
ATOM 677 O O . VAL A 1 87 ? 11.346 -7.095 -47.119 1.00 44.62 87 VAL A O 1
ATOM 680 N N . GLY A 1 88 ? 11.453 -8.515 -45.383 1.00 46.97 88 GLY A N 1
ATOM 681 C CA . GLY A 1 88 ? 12.631 -9.242 -45.867 1.00 46.97 88 GLY A CA 1
ATOM 682 C C . GLY A 1 88 ? 13.570 -9.829 -44.807 1.00 46.97 88 GLY A C 1
ATOM 683 O O . GLY A 1 88 ? 14.383 -10.663 -45.166 1.00 46.97 88 GLY A O 1
ATOM 684 N N . GLY A 1 89 ? 13.447 -9.491 -43.518 1.00 43.91 89 GLY A N 1
ATOM 685 C CA . GLY A 1 89 ? 14.060 -10.295 -42.448 1.00 43.91 89 GLY A CA 1
ATOM 686 C C . GLY A 1 89 ? 15.592 -10.283 -42.343 1.00 43.91 89 GLY A C 1
ATOM 687 O O . GLY A 1 89 ? 16.141 -11.235 -41.795 1.00 43.91 89 GLY A O 1
ATOM 688 N N . GLU A 1 90 ? 16.275 -9.223 -42.777 1.00 41.62 90 GLU A N 1
ATOM 689 C CA . GLU A 1 90 ? 17.699 -9.018 -42.470 1.00 41.62 90 GLU A CA 1
ATOM 690 C C . GLU A 1 90 ? 17.930 -7.656 -41.790 1.00 41.62 90 GLU A C 1
ATOM 692 O O . GLU A 1 90 ? 17.298 -6.666 -42.175 1.00 41.62 90 GLU A O 1
ATOM 697 N N . PRO A 1 91 ? 18.777 -7.590 -40.742 1.00 43.59 91 PRO A N 1
ATOM 698 C CA . PRO A 1 91 ? 19.171 -6.329 -40.128 1.00 43.59 91 PRO A CA 1
ATOM 699 C C . PRO A 1 91 ? 20.063 -5.538 -41.093 1.00 43.59 91 PRO A C 1
ATOM 701 O O . PRO A 1 91 ? 21.022 -6.071 -41.642 1.00 43.59 91 PRO A O 1
ATOM 704 N N . VAL A 1 92 ? 19.729 -4.264 -41.306 1.00 53.16 92 VAL A N 1
ATOM 705 C CA . VAL A 1 92 ? 20.547 -3.340 -42.100 1.00 53.16 92 VAL A CA 1
ATOM 706 C C . VAL A 1 92 ? 21.745 -2.931 -41.248 1.00 53.16 92 VAL A C 1
ATOM 708 O O . VAL A 1 92 ? 21.598 -2.172 -40.289 1.00 53.16 92 VAL A O 1
ATOM 711 N N . ASP A 1 93 ? 22.916 -3.467 -41.579 1.00 45.44 93 ASP A N 1
ATOM 712 C CA . ASP A 1 93 ? 24.187 -3.007 -41.033 1.00 45.44 93 ASP A CA 1
ATOM 713 C C . ASP A 1 93 ? 24.514 -1.633 -41.640 1.00 45.44 93 ASP A C 1
ATOM 715 O O . ASP A 1 93 ? 24.924 -1.524 -42.796 1.00 45.44 93 ASP A O 1
ATOM 719 N N . ASP A 1 94 ? 24.348 -0.565 -40.856 1.00 52.09 94 ASP A N 1
ATOM 720 C CA . ASP A 1 94 ? 24.929 0.746 -41.162 1.00 52.09 94 ASP A CA 1
ATOM 721 C C . ASP A 1 94 ? 26.450 0.677 -40.942 1.00 52.09 94 ASP A C 1
ATOM 723 O O . ASP A 1 94 ? 26.998 1.129 -39.934 1.00 52.09 94 ASP A O 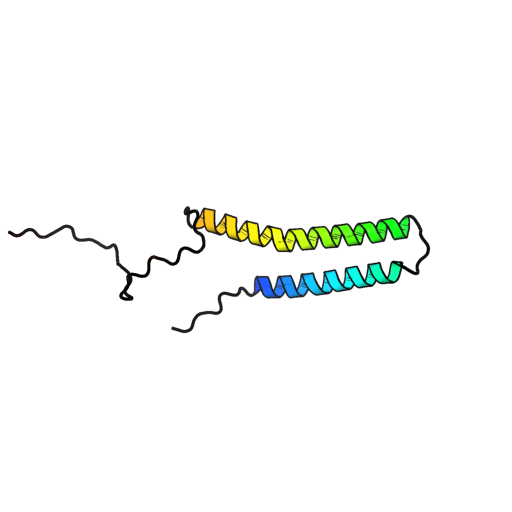1
ATOM 727 N N . ALA A 1 95 ? 27.152 0.065 -41.891 1.00 40.84 95 ALA A N 1
ATOM 728 C CA . ALA A 1 95 ? 28.605 0.050 -41.943 1.00 40.84 95 ALA A CA 1
ATOM 729 C C . ALA A 1 95 ? 29.083 0.213 -43.390 1.00 40.84 95 ALA A C 1
ATOM 731 O O . ALA A 1 95 ? 29.400 -0.754 -44.066 1.00 40.84 95 ALA A O 1
ATOM 732 N N . GLY A 1 96 ? 29.140 1.478 -43.819 1.00 38.72 96 GLY A N 1
ATOM 733 C CA . GLY A 1 96 ? 30.147 2.036 -44.724 1.00 38.72 96 GLY A CA 1
ATOM 734 C C . GLY A 1 96 ? 30.348 1.396 -46.099 1.00 38.72 96 GLY A C 1
ATOM 735 O O . GLY A 1 96 ? 30.895 0.312 -46.207 1.00 38.72 96 GLY A O 1
ATOM 736 N N . GLN A 1 97 ? 30.106 2.176 -47.154 1.00 39.62 97 GLN A N 1
ATOM 737 C CA . GLN A 1 97 ? 31.088 2.420 -48.224 1.00 39.62 97 GLN A CA 1
ATOM 738 C C . GLN A 1 97 ? 30.480 3.375 -49.251 1.00 39.62 97 GLN A C 1
ATOM 740 O O . GLN A 1 97 ? 29.758 2.987 -50.162 1.00 39.62 97 GLN A O 1
ATOM 745 N N . GLY A 1 98 ? 30.786 4.661 -49.093 1.00 42.72 98 GLY A N 1
ATOM 746 C CA . GLY A 1 98 ? 30.754 5.598 -50.206 1.00 42.72 98 GLY A CA 1
ATOM 747 C C . GLY A 1 98 ? 32.054 5.462 -50.987 1.00 42.72 98 GLY A C 1
ATOM 748 O O . GLY A 1 98 ? 32.933 6.295 -50.821 1.00 42.72 98 GLY A O 1
ATOM 749 N N . GLU A 1 99 ? 32.187 4.417 -51.799 1.00 43.06 99 GLU A N 1
ATOM 750 C CA . GLU A 1 99 ? 33.196 4.330 -52.857 1.00 43.06 99 GLU A CA 1
ATOM 751 C C . GLU A 1 99 ? 32.610 3.571 -54.053 1.00 43.06 99 GLU A C 1
ATOM 753 O O . GLU A 1 99 ? 32.086 2.472 -53.898 1.00 43.06 99 GLU A O 1
ATOM 758 N N . GLY A 1 100 ? 32.718 4.157 -55.250 1.00 35.50 100 GLY A N 1
ATOM 759 C CA . GLY A 1 100 ? 32.488 3.448 -56.511 1.00 35.50 100 GLY A CA 1
ATOM 760 C C . GLY A 1 100 ? 31.631 4.210 -57.514 1.00 35.50 100 GLY A C 1
ATOM 761 O O . GLY A 1 100 ? 30.417 4.045 -57.563 1.00 35.50 100 GLY A O 1
ATOM 762 N N . GLY A 1 101 ? 32.274 5.030 -58.347 1.00 35.81 101 GLY A N 1
ATOM 763 C CA . GLY A 1 101 ? 31.657 5.557 -59.560 1.00 35.81 101 GLY A CA 1
ATOM 764 C C . GLY A 1 101 ? 31.469 4.493 -60.645 1.00 35.81 101 GLY A C 1
ATOM 765 O O . GLY A 1 101 ? 32.190 3.500 -60.682 1.00 35.81 101 GLY A O 1
ATOM 766 N N . SER A 1 102 ? 30.529 4.741 -61.556 1.00 39.22 102 SER A N 1
ATOM 767 C CA . SER A 1 102 ? 30.635 4.510 -63.008 1.00 39.22 102 SER A CA 1
ATOM 768 C C . SER A 1 102 ? 29.257 4.630 -63.644 1.00 39.22 102 SER A C 1
ATOM 770 O O . SER A 1 102 ? 28.415 3.747 -63.475 1.00 39.22 102 SER A O 1
ATOM 772 N N . SER A 1 103 ? 29.047 5.695 -64.412 1.00 42.91 103 SER A N 1
ATOM 773 C CA . SER A 1 103 ? 28.725 5.653 -65.849 1.00 42.91 103 SER A CA 1
ATOM 774 C C . SER A 1 103 ? 28.725 7.074 -66.395 1.00 42.91 103 SER A C 1
ATOM 776 O O . SER A 1 103 ? 28.174 7.958 -65.703 1.00 42.91 103 SER A O 1
#

Foldseek 3Di:
DDDDPPPDPVLVVLCVPLVVLLVVLVVVLVVCVPPDDDPVSVVVNVVSVVVNVVSVCVNVVVVVVVLVVLCVVVVDNCSPPDDPQDPPHDDDPPDDDPDDDDD

Secondary structure (DSSP, 8-state):
--------HHHHHHHHHHHHHHHHHHHHHHTTTTS---HHHHHHHHHHHHHHHHHHHHHHHHHHHHHHHHHHHH-SS-TT------TTS--------------

Organism: NCBI:txid1183413

Radius of gyration: 25.84 Å; Cα contacts (8 Å, |Δi|>4): 20; chains: 1; bounding box: 52×28×85 Å

Solvent-accessible surface area (backbone atoms only — not comparable to full-atom values): 6592 Å² total; per-residue (Å²): 131,85,79,73,81,90,69,59,71,68,60,58,53,47,50,64,54,49,51,57,52,48,52,50,44,50,52,55,54,60,65,48,76,83,47,80,95,39,74,66,52,55,51,52,50,49,52,46,51,50,52,50,51,51,52,50,49,55,60,52,51,48,54,54,50,51,53,51,50,40,29,66,73,65,74,39,100,54,82,75,64,69,74,84,72,52,94,79,81,64,85,84,76,93,70,86,77,96,74,82,87,88,134

pLDDT: mean 70.1, std 19.75, range [35.5, 95.38]

Mean predicted aligned error: 16.11 Å

Sequence (103 aa):
MSAKPTGEPGWKWRRLMIFPLIAFACWRLWGMEGANDTEVNQTIAWGWFVLIMCLALFYTGFASAQDIAAIIATKTGLPYASPPVAVGGEPVDDAGQGEGGSS